Protein AF-A0A8J7XJD5-F1 (afdb_monomer)

Mean predicted aligned error: 5.91 Å

Radius of gyration: 17.59 Å; Cα contacts (8 Å, |Δi|>4): 92; chains: 1; bounding box: 42×42×40 Å

Structure (mmCIF, N/CA/C/O backbone):
data_AF-A0A8J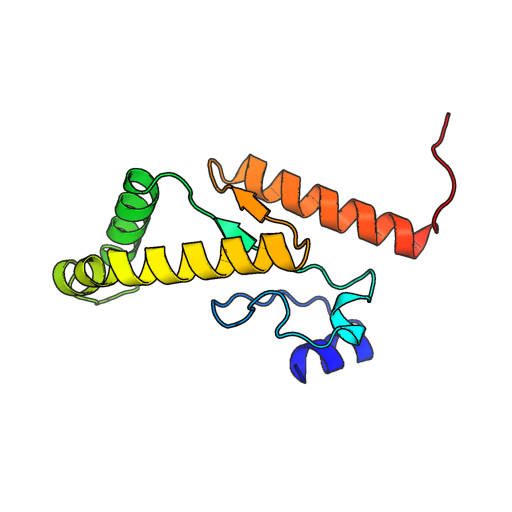7XJD5-F1
#
_entry.id   AF-A0A8J7XJD5-F1
#
loop_
_atom_site.group_PDB
_atom_site.id
_atom_site.type_symbol
_atom_site.label_atom_id
_atom_site.label_alt_id
_atom_site.label_comp_id
_atom_site.label_asym_id
_atom_site.label_entity_id
_atom_site.label_seq_id
_atom_site.pdbx_PDB_ins_code
_atom_site.Cartn_x
_at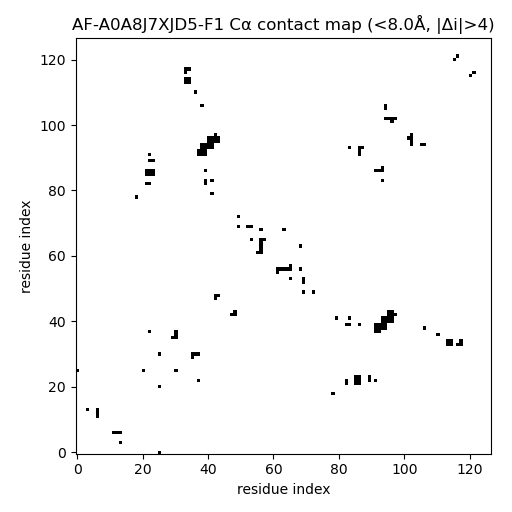om_site.Cartn_y
_atom_site.Cartn_z
_atom_site.occupancy
_atom_site.B_iso_or_equiv
_atom_site.auth_seq_id
_atom_site.auth_comp_id
_atom_site.auth_asym_id
_atom_site.auth_atom_id
_atom_site.pdbx_PDB_model_num
ATOM 1 N N . GLU A 1 1 ? -3.869 -12.367 6.062 1.00 86.44 1 GLU A N 1
ATOM 2 C CA . GLU A 1 1 ? -4.459 -11.331 6.943 1.00 86.44 1 GLU A CA 1
ATOM 3 C C . GLU A 1 1 ? -4.222 -11.547 8.439 1.00 86.44 1 GLU A C 1
ATOM 5 O O . GLU A 1 1 ? -4.225 -10.562 9.157 1.00 86.44 1 GLU A O 1
ATOM 10 N N . ALA A 1 2 ? -3.938 -12.765 8.925 1.00 94.06 2 ALA A N 1
ATOM 11 C CA . ALA A 1 2 ? -3.748 -13.038 10.362 1.00 94.06 2 ALA A CA 1
ATOM 12 C C . ALA A 1 2 ? -2.758 -12.101 11.092 1.00 94.06 2 ALA A C 1
ATOM 14 O O . ALA A 1 2 ? -2.964 -11.764 12.253 1.00 94.06 2 ALA A O 1
ATOM 15 N N . VAL A 1 3 ? -1.693 -11.650 10.418 1.00 94.62 3 VAL A N 1
ATOM 16 C CA . VAL A 1 3 ? -0.747 -10.657 10.965 1.00 94.62 3 VAL A CA 1
ATOM 17 C C . VAL A 1 3 ? -1.402 -9.286 11.186 1.00 94.62 3 VAL A C 1
ATOM 19 O O . VAL A 1 3 ? -1.143 -8.664 12.211 1.00 94.62 3 VAL A O 1
ATOM 22 N N . ILE A 1 4 ? -2.278 -8.847 10.275 1.00 94.94 4 ILE A N 1
ATOM 23 C CA . ILE A 1 4 ? -3.041 -7.596 10.407 1.00 94.94 4 ILE A CA 1
ATOM 24 C C . ILE A 1 4 ? -4.013 -7.724 11.582 1.00 94.94 4 ILE A C 1
ATOM 26 O O . ILE A 1 4 ? -4.018 -6.886 12.476 1.00 94.94 4 ILE A O 1
ATOM 30 N N . GLU A 1 5 ? -4.783 -8.815 11.625 1.00 94.88 5 GLU A N 1
ATOM 31 C CA . GLU A 1 5 ? -5.743 -9.089 12.704 1.00 94.88 5 GLU A CA 1
ATOM 32 C C . GLU A 1 5 ? -5.056 -9.129 14.078 1.00 94.88 5 GLU A C 1
ATOM 34 O O . GLU A 1 5 ? -5.563 -8.577 15.055 1.00 94.88 5 GLU A O 1
ATOM 39 N N . ARG A 1 6 ? -3.864 -9.731 14.153 1.00 96.12 6 ARG A N 1
ATOM 40 C CA . ARG A 1 6 ? -3.059 -9.749 15.374 1.00 96.12 6 ARG A CA 1
ATOM 41 C C . ARG A 1 6 ? -2.585 -8.353 15.770 1.00 96.12 6 ARG A C 1
ATOM 43 O O . ARG A 1 6 ? -2.723 -7.999 16.936 1.00 96.12 6 ARG A O 1
ATOM 50 N N . ALA A 1 7 ? -2.056 -7.569 14.831 1.00 96.50 7 ALA A N 1
ATOM 51 C CA . ALA A 1 7 ? -1.593 -6.211 15.111 1.00 96.50 7 ALA A CA 1
ATOM 52 C C . ALA A 1 7 ? -2.734 -5.318 15.620 1.00 96.50 7 ALA A C 1
ATOM 54 O O . ALA A 1 7 ? -2.561 -4.614 16.612 1.00 96.50 7 ALA A O 1
ATOM 55 N N . LEU A 1 8 ? -3.922 -5.432 15.018 1.00 94.75 8 LEU A N 1
ATOM 56 C CA . LEU A 1 8 ? -5.134 -4.742 15.467 1.00 94.75 8 LEU A CA 1
ATOM 57 C C . LEU A 1 8 ? -5.540 -5.155 16.888 1.00 94.75 8 LEU A C 1
ATOM 59 O O . LEU A 1 8 ? -5.881 -4.303 17.703 1.00 94.75 8 LEU A O 1
ATOM 63 N N . LYS A 1 9 ? -5.477 -6.455 17.201 1.00 95.12 9 LYS A N 1
ATOM 64 C CA . LYS A 1 9 ? -5.823 -6.985 18.527 1.00 95.12 9 LYS A CA 1
ATOM 65 C C . LYS A 1 9 ? -4.822 -6.581 19.614 1.00 95.12 9 LYS A C 1
ATOM 67 O O . LYS A 1 9 ? -5.223 -6.348 20.749 1.00 95.12 9 LYS A O 1
ATOM 72 N N . GLU A 1 10 ? -3.534 -6.558 19.286 1.00 96.75 10 GLU A N 1
ATOM 73 C CA . GLU A 1 10 ? -2.443 -6.288 20.232 1.00 96.75 10 GLU A CA 1
ATOM 74 C C . GLU A 1 10 ? -2.065 -4.796 20.305 1.00 96.75 10 GLU A C 1
ATOM 76 O O . GLU A 1 10 ? -1.224 -4.427 21.119 1.00 96.75 10 GLU A O 1
ATOM 81 N N . GLY A 1 11 ? -2.684 -3.933 19.488 1.00 93.44 11 GLY A N 1
ATOM 82 C CA . GLY A 1 11 ? -2.382 -2.499 19.452 1.00 93.44 11 GLY A CA 1
ATOM 83 C C . GLY A 1 11 ? -0.979 -2.195 18.917 1.00 93.44 11 GLY A C 1
ATOM 84 O O . GLY A 1 11 ? -0.325 -1.265 19.385 1.00 93.44 11 GLY A O 1
ATOM 85 N N . LEU A 1 12 ? -0.492 -3.004 17.972 1.00 96.00 12 LEU A N 1
ATOM 86 C CA . LEU A 1 12 ? 0.847 -2.873 17.401 1.00 96.00 12 LEU A CA 1
ATOM 87 C C . LEU A 1 12 ? 0.834 -2.012 16.137 1.00 96.00 12 LEU A C 1
ATOM 89 O O . LEU A 1 12 ? -0.016 -2.184 15.263 1.00 96.00 12 LEU A O 1
ATOM 93 N N . ASN A 1 13 ? 1.849 -1.160 15.996 1.00 94.06 13 ASN A N 1
ATOM 94 C CA . ASN A 1 13 ? 2.118 -0.452 14.747 1.00 94.06 13 ASN A CA 1
ATOM 95 C C . ASN A 1 13 ? 2.743 -1.419 13.735 1.00 94.06 13 ASN A C 1
ATOM 97 O O . ASN A 1 13 ? 3.741 -2.077 14.036 1.00 94.06 13 ASN A O 1
ATOM 101 N N . LEU A 1 14 ? 2.170 -1.496 12.534 1.00 95.31 14 LEU A N 1
ATOM 102 C CA . LEU A 1 14 ? 2.595 -2.426 11.493 1.00 95.31 14 LEU A CA 1
ATOM 103 C C . LEU A 1 14 ? 2.605 -1.742 10.124 1.00 95.31 14 LEU A C 1
ATOM 105 O O . LEU A 1 14 ? 1.610 -1.150 9.718 1.00 95.31 14 LEU A O 1
ATOM 109 N N . ILE A 1 15 ? 3.709 -1.899 9.394 1.00 95.75 15 ILE A N 1
ATOM 110 C CA . ILE A 1 15 ? 3.815 -1.561 7.971 1.00 95.75 15 ILE A CA 1
ATOM 111 C C . ILE A 1 15 ? 4.015 -2.868 7.209 1.00 95.75 15 ILE A C 1
ATOM 113 O O . ILE A 1 15 ? 4.865 -3.680 7.577 1.00 95.75 15 ILE A O 1
ATOM 117 N N . ILE A 1 16 ? 3.225 -3.079 6.157 1.00 95.44 16 ILE A N 1
ATOM 118 C CA . ILE A 1 16 ? 3.347 -4.236 5.268 1.00 95.44 16 ILE A CA 1
ATOM 119 C C . ILE A 1 16 ? 3.596 -3.716 3.858 1.00 95.44 16 ILE A C 1
ATOM 121 O O . ILE A 1 16 ? 2.842 -2.884 3.362 1.00 95.44 16 ILE A O 1
ATOM 125 N N . GLU A 1 17 ? 4.629 -4.236 3.204 1.00 94.50 17 GLU A N 1
ATOM 126 C CA . GLU A 1 17 ? 4.944 -3.940 1.810 1.00 94.50 17 GLU A CA 1
ATOM 127 C C . GLU A 1 17 ? 4.832 -5.222 0.978 1.00 94.50 17 GLU A C 1
ATOM 129 O O . GLU A 1 17 ? 5.358 -6.275 1.350 1.00 94.50 17 GLU A O 1
ATOM 134 N N . GLY A 1 18 ? 4.165 -5.145 -0.173 1.00 92.38 18 GLY A N 1
ATOM 135 C CA . GLY A 1 18 ? 4.180 -6.238 -1.133 1.00 92.38 18 GLY A CA 1
ATOM 136 C C . GLY A 1 18 ? 3.155 -6.108 -2.251 1.00 92.38 18 GLY A C 1
ATOM 137 O O . GLY A 1 18 ? 2.060 -5.591 -2.067 1.00 92.38 18 GLY A O 1
ATOM 138 N N . VAL A 1 19 ? 3.486 -6.682 -3.410 1.00 90.38 19 VAL A N 1
ATOM 139 C CA . VAL A 1 19 ? 2.615 -6.698 -4.606 1.00 90.38 19 VAL A CA 1
ATOM 140 C C . VAL A 1 19 ? 1.335 -7.529 -4.439 1.00 90.38 19 VAL A C 1
ATOM 142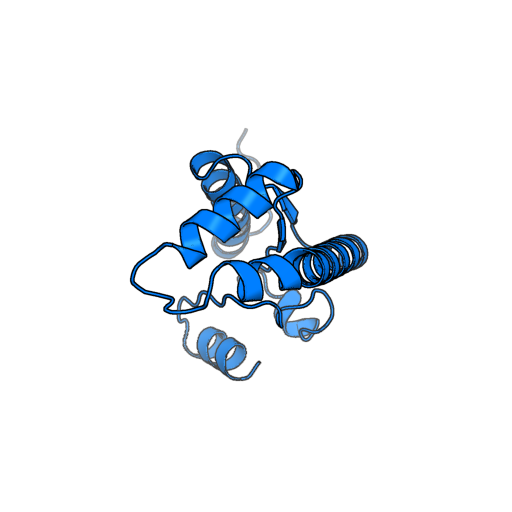 O O . VAL A 1 19 ? 0.440 -7.458 -5.271 1.00 90.38 19 VAL A O 1
ATOM 145 N N . HIS A 1 20 ? 1.253 -8.338 -3.382 1.00 91.50 20 HIS A N 1
ATOM 146 C CA . HIS A 1 20 ? 0.089 -9.164 -3.055 1.00 91.50 20 HIS A CA 1
ATOM 147 C C . HIS A 1 20 ? -0.982 -8.398 -2.258 1.00 91.50 20 HIS A C 1
ATOM 149 O O . HIS A 1 20 ? -2.068 -8.929 -2.040 1.00 91.50 20 HIS A O 1
ATOM 155 N N . LEU A 1 21 ? -0.698 -7.160 -1.839 1.00 94.31 21 LEU A N 1
ATOM 156 C CA . LEU A 1 21 ? -1.647 -6.262 -1.177 1.00 94.31 21 LEU A CA 1
ATOM 157 C C . LEU A 1 21 ? -2.528 -5.560 -2.220 1.00 94.31 21 LEU A C 1
ATOM 159 O O . LEU A 1 21 ? -2.470 -4.347 -2.404 1.00 94.31 21 LEU A O 1
ATOM 163 N N . VAL A 1 22 ? -3.301 -6.352 -2.960 1.00 96.44 22 VAL A N 1
ATOM 164 C CA . VAL A 1 22 ? -4.140 -5.862 -4.058 1.00 96.44 22 VAL A CA 1
ATOM 165 C C . VAL A 1 22 ? -5.402 -5.194 -3.492 1.00 96.44 22 VAL A C 1
ATOM 167 O O . VAL A 1 22 ? -6.113 -5.827 -2.703 1.00 96.44 22 VAL A O 1
ATOM 170 N N . PRO A 1 23 ? -5.739 -3.958 -3.904 1.00 96.88 23 PRO A N 1
ATOM 171 C CA . PRO A 1 23 ? -7.005 -3.332 -3.534 1.00 96.88 23 PRO A CA 1
ATOM 172 C C . PRO A 1 23 ? -8.220 -4.216 -3.862 1.00 96.88 23 PRO A C 1
ATOM 174 O O . PRO A 1 23 ? -8.338 -4.799 -4.950 1.00 96.88 23 PRO A O 1
ATOM 177 N N . GLY A 1 24 ? -9.116 -4.345 -2.883 1.00 95.31 24 GLY A N 1
ATOM 178 C CA . GLY A 1 24 ? -10.310 -5.195 -2.942 1.00 95.31 24 GLY A CA 1
ATOM 179 C C . GLY A 1 24 ? -10.082 -6.677 -2.618 1.00 95.31 24 GLY A C 1
ATOM 180 O O . GLY A 1 24 ? -11.046 -7.436 -2.592 1.00 95.31 24 GLY A O 1
ATOM 181 N N . PHE A 1 25 ? -8.843 -7.120 -2.360 1.00 95.19 25 PHE A N 1
ATOM 182 C CA . PHE A 1 25 ? -8.575 -8.506 -1.932 1.00 95.19 25 PHE A CA 1
ATOM 183 C C . PHE A 1 25 ? -8.576 -8.667 -0.407 1.00 95.19 25 PHE A C 1
ATOM 185 O O . PHE A 1 25 ? -8.780 -9.774 0.089 1.00 95.19 25 PHE A O 1
ATOM 192 N N . LEU A 1 26 ? -8.332 -7.581 0.331 1.00 93.00 26 LEU A N 1
ATOM 193 C CA . LEU A 1 26 ? -8.447 -7.566 1.787 1.00 93.00 26 LEU A CA 1
ATOM 194 C C . LEU A 1 26 ? -9.922 -7.535 2.202 1.00 93.00 26 LEU A C 1
ATOM 196 O O . LEU A 1 26 ? -10.752 -6.909 1.538 1.00 93.00 26 LEU A O 1
ATOM 200 N N . LYS A 1 27 ? -10.241 -8.183 3.324 1.00 94.88 27 LYS A N 1
ATOM 201 C CA . LYS A 1 27 ? -11.576 -8.165 3.934 1.00 94.88 27 LYS A CA 1
ATOM 202 C C . LYS A 1 27 ? -12.079 -6.731 4.094 1.00 94.88 27 LYS A C 1
ATOM 204 O O . LYS A 1 27 ? -11.392 -5.883 4.673 1.00 94.88 27 LYS A O 1
ATOM 209 N N . LYS A 1 28 ? -13.309 -6.473 3.638 1.00 93.75 28 LYS A N 1
ATOM 210 C CA . LYS A 1 28 ? -13.932 -5.141 3.718 1.00 93.75 28 LYS A CA 1
ATOM 211 C C . LYS A 1 28 ? -14.031 -4.649 5.158 1.00 93.75 28 LYS A C 1
ATOM 213 O O . LYS A 1 28 ? -13.867 -3.462 5.405 1.00 93.75 28 LYS A O 1
ATOM 218 N N . GLU A 1 29 ? -14.227 -5.559 6.108 1.00 94.44 29 GLU A N 1
ATOM 219 C CA . GLU A 1 29 ? -14.297 -5.248 7.535 1.00 94.44 29 GLU A CA 1
ATOM 220 C C . GLU A 1 29 ? -12.962 -4.721 8.070 1.00 94.44 29 GLU A C 1
ATOM 222 O O . GLU A 1 29 ? -12.962 -3.819 8.899 1.00 94.44 29 GLU A O 1
ATOM 227 N N . ILE A 1 30 ? -11.831 -5.246 7.581 1.00 93.81 30 ILE A N 1
ATOM 228 C CA . ILE A 1 30 ? -10.493 -4.752 7.936 1.00 93.81 30 ILE A CA 1
ATOM 229 C C . ILE A 1 30 ? -10.263 -3.381 7.295 1.00 93.81 30 ILE A C 1
ATOM 231 O O . ILE A 1 30 ? -9.798 -2.462 7.960 1.00 93.81 30 ILE A O 1
ATOM 235 N N . MET A 1 31 ? -10.616 -3.233 6.016 1.00 94.06 31 MET A N 1
ATOM 236 C CA . MET A 1 31 ? -10.426 -1.987 5.266 1.00 94.06 31 MET A CA 1
ATOM 237 C C . MET A 1 31 ? -11.302 -0.829 5.759 1.00 94.06 31 MET A C 1
ATOM 239 O O . MET A 1 31 ? -10.930 0.329 5.590 1.00 94.06 31 MET A O 1
ATOM 243 N N . ALA A 1 32 ? -12.442 -1.130 6.383 1.00 92.62 32 ALA A N 1
ATOM 244 C CA . ALA A 1 32 ? -13.327 -0.140 6.989 1.00 92.62 32 ALA A CA 1
ATOM 245 C C . ALA A 1 32 ? -12.797 0.417 8.323 1.00 92.62 32 ALA A C 1
ATOM 247 O O . ALA A 1 32 ? -13.336 1.404 8.829 1.00 92.62 32 ALA A O 1
ATOM 248 N N . LEU A 1 33 ? -11.766 -0.197 8.917 1.00 92.88 33 LEU A N 1
ATOM 249 C CA . LEU A 1 33 ? -11.203 0.280 10.175 1.00 92.88 33 LEU A CA 1
ATOM 250 C C . LEU A 1 33 ? -10.422 1.585 9.954 1.00 92.88 33 LEU A C 1
ATOM 252 O O . LEU A 1 33 ? -9.550 1.646 9.086 1.00 92.88 33 LEU A O 1
ATOM 256 N N . PRO A 1 34 ? -10.663 2.628 10.769 1.00 90.00 34 PRO A N 1
ATOM 257 C CA . PRO A 1 34 ? -10.056 3.940 10.555 1.00 90.00 34 PRO A CA 1
ATOM 258 C C . PRO A 1 34 ? -8.534 3.941 10.756 1.00 90.00 34 PRO A C 1
ATOM 260 O O . PRO A 1 34 ? -7.846 4.796 10.209 1.00 90.00 34 PRO A O 1
ATOM 263 N N . ASN A 1 35 ? -7.992 2.985 11.516 1.00 92.94 35 ASN A N 1
ATOM 264 C CA . ASN A 1 35 ? -6.557 2.818 11.757 1.00 92.94 35 ASN A CA 1
ATOM 265 C C . ASN A 1 35 ? -5.868 1.881 10.750 1.00 92.94 35 ASN A C 1
ATOM 267 O O . ASN A 1 35 ? -4.712 1.515 10.953 1.00 92.94 35 ASN A O 1
ATOM 271 N N . VAL A 1 36 ? -6.558 1.483 9.679 1.00 94.94 36 VAL A N 1
ATOM 272 C CA . VAL A 1 36 ? -5.981 0.737 8.558 1.00 94.94 36 VAL A CA 1
ATOM 273 C C . VAL A 1 36 ? -5.896 1.669 7.357 1.00 94.94 36 VAL A C 1
ATOM 275 O O . VAL A 1 36 ? -6.884 2.291 6.970 1.00 94.94 36 VAL A O 1
ATOM 278 N N . VAL A 1 37 ? -4.709 1.776 6.761 1.00 95.56 37 VAL A N 1
ATOM 279 C CA . VAL A 1 37 ? -4.461 2.595 5.568 1.00 95.56 37 VAL A CA 1
ATOM 280 C C . VAL A 1 37 ? -3.791 1.722 4.522 1.00 95.56 37 VAL A C 1
ATOM 282 O O . VAL A 1 37 ? -2.724 1.163 4.769 1.00 95.56 37 VAL A O 1
ATOM 285 N N . LEU A 1 38 ? -4.428 1.592 3.360 1.00 96.44 38 LEU A N 1
ATOM 286 C CA . LEU A 1 38 ? -3.830 0.972 2.183 1.00 96.44 38 LEU A CA 1
ATOM 287 C C . LEU A 1 38 ? -3.461 2.075 1.199 1.00 96.44 38 LEU A C 1
ATOM 289 O O . LEU A 1 38 ? -4.292 2.924 0.879 1.00 96.44 38 LEU A O 1
ATOM 293 N N . VAL A 1 39 ? -2.221 2.036 0.725 1.00 97.44 39 VAL A N 1
ATOM 294 C CA . VAL A 1 39 ? -1.682 3.002 -0.231 1.00 97.44 39 VAL A CA 1
ATOM 295 C C . VAL A 1 39 ? -1.085 2.242 -1.405 1.00 97.44 39 VAL A C 1
ATOM 297 O O . VAL A 1 39 ? -0.285 1.324 -1.214 1.00 97.44 39 VAL A O 1
ATOM 300 N N . VAL A 1 40 ? -1.444 2.643 -2.622 1.00 97.56 40 VAL A N 1
ATOM 301 C CA . VAL A 1 40 ? -0.770 2.197 -3.843 1.00 97.56 40 VAL A CA 1
ATOM 302 C C . VAL A 1 40 ? 0.196 3.281 -4.297 1.00 97.56 40 VAL A C 1
ATOM 304 O O . VAL A 1 40 ? -0.207 4.349 -4.746 1.00 97.56 40 VAL A O 1
ATOM 307 N N . ILE A 1 41 ? 1.492 2.992 -4.203 1.00 95.69 41 ILE A N 1
ATOM 308 C CA . ILE A 1 41 ? 2.544 3.891 -4.678 1.00 95.69 41 ILE A CA 1
ATOM 309 C C . ILE A 1 41 ? 2.895 3.522 -6.121 1.00 95.69 41 ILE A C 1
ATOM 311 O O . ILE A 1 41 ? 3.247 2.379 -6.417 1.00 95.69 41 ILE A O 1
ATOM 315 N N . THR A 1 42 ? 2.827 4.493 -7.026 1.00 94.62 42 THR A N 1
ATOM 316 C CA . THR A 1 42 ? 3.078 4.308 -8.460 1.00 94.62 42 THR A CA 1
ATOM 317 C C . THR A 1 42 ? 4.256 5.158 -8.928 1.00 94.62 42 THR A C 1
ATOM 319 O O . THR A 1 42 ? 4.519 6.225 -8.391 1.00 94.62 42 THR A O 1
ATOM 322 N N . SER A 1 43 ? 4.985 4.699 -9.945 1.00 92.12 43 SER A N 1
ATOM 323 C CA . SER A 1 43 ? 5.966 5.522 -10.662 1.00 92.12 43 SER A CA 1
ATOM 324 C C . SER A 1 43 ? 5.445 5.703 -12.087 1.00 92.12 43 SER A C 1
ATOM 326 O O . SER A 1 43 ? 5.524 4.753 -12.873 1.00 92.12 43 SER A O 1
ATOM 328 N N . PRO A 1 44 ? 4.803 6.835 -12.423 1.00 87.06 44 PRO A N 1
ATOM 329 C CA . PRO A 1 44 ? 4.140 6.986 -13.718 1.00 87.06 44 PRO A CA 1
ATOM 330 C C . PRO A 1 44 ? 5.155 6.989 -14.868 1.00 87.06 44 PRO A C 1
ATOM 332 O O . PRO A 1 44 ? 4.956 6.280 -15.859 1.00 87.06 44 PRO A O 1
ATOM 335 N N . ASP A 1 45 ? 6.281 7.683 -14.684 1.00 92.19 45 ASP A N 1
ATOM 336 C CA . ASP A 1 45 ? 7.373 7.783 -15.652 1.00 92.19 45 ASP A CA 1
ATOM 337 C C . ASP A 1 45 ? 8.126 6.450 -15.798 1.00 92.19 45 ASP A C 1
ATOM 339 O O . ASP A 1 45 ? 8.850 5.990 -14.909 1.00 92.19 45 ASP A O 1
ATOM 343 N N . GLU A 1 46 ? 7.963 5.828 -16.965 1.00 92.25 46 GLU A N 1
ATOM 344 C CA . GLU A 1 46 ? 8.593 4.555 -17.293 1.00 92.25 46 GLU A CA 1
ATOM 345 C C . GLU A 1 46 ? 10.125 4.652 -17.319 1.00 92.25 46 GLU A C 1
ATOM 347 O O . GLU A 1 46 ? 10.810 3.723 -16.888 1.00 92.25 46 GLU A O 1
ATOM 352 N N . SER A 1 47 ? 10.674 5.769 -17.799 1.00 91.75 47 SER A N 1
ATOM 353 C CA . SER A 1 47 ? 12.118 5.971 -17.912 1.00 91.75 47 SER A CA 1
ATOM 354 C C . SER A 1 47 ? 12.767 6.086 -16.533 1.00 91.75 47 SER A C 1
ATOM 356 O O . SER A 1 47 ? 13.777 5.428 -16.264 1.00 91.75 47 SER A O 1
ATOM 358 N N . GLN A 1 48 ? 12.132 6.823 -15.616 1.00 90.69 48 GLN A N 1
ATOM 359 C CA . GLN A 1 48 ? 12.575 6.924 -14.229 1.00 90.69 48 GLN A CA 1
ATOM 360 C C . GLN A 1 48 ? 12.439 5.590 -13.503 1.00 90.69 48 GLN A C 1
ATOM 362 O O . GLN A 1 48 ? 13.372 5.175 -12.815 1.00 90.69 48 GLN A O 1
ATOM 367 N N . HIS A 1 49 ? 11.325 4.878 -13.685 1.00 91.62 49 HIS A N 1
ATOM 368 C CA . HIS A 1 49 ? 11.153 3.552 -13.098 1.00 91.62 49 HIS A CA 1
ATOM 369 C C . HIS A 1 49 ? 12.239 2.588 -13.601 1.00 91.62 49 HIS A C 1
ATOM 371 O O . HIS A 1 49 ? 12.895 1.915 -12.803 1.00 91.62 49 HIS A O 1
ATOM 377 N N . ARG A 1 50 ? 12.501 2.569 -14.912 1.00 91.31 50 ARG A N 1
ATOM 378 C CA . ARG A 1 50 ? 13.551 1.748 -15.527 1.00 91.31 50 ARG A CA 1
ATOM 379 C C . ARG A 1 50 ? 14.934 2.083 -14.965 1.00 91.31 50 ARG A C 1
ATOM 381 O O . ARG A 1 50 ? 15.680 1.168 -14.628 1.00 91.31 50 ARG A O 1
ATOM 388 N N . SER A 1 51 ? 15.249 3.369 -14.816 1.00 89.88 51 SER A N 1
ATOM 389 C CA . SER A 1 51 ? 16.502 3.839 -14.211 1.00 89.88 51 SER A CA 1
ATOM 390 C C . SER A 1 51 ? 16.641 3.374 -12.756 1.00 89.88 51 SER A C 1
ATOM 392 O O . SER A 1 51 ? 17.631 2.741 -12.397 1.00 89.88 51 SER A O 1
ATOM 394 N N . ARG A 1 52 ? 15.599 3.559 -11.931 1.00 87.62 52 ARG A N 1
ATOM 395 C CA . ARG A 1 52 ? 15.571 3.087 -10.533 1.00 87.62 52 ARG A CA 1
ATOM 396 C C . ARG A 1 52 ? 15.730 1.564 -10.442 1.00 87.62 52 ARG A C 1
ATOM 398 O O . ARG A 1 52 ? 16.422 1.069 -9.553 1.00 87.62 52 ARG A O 1
ATOM 405 N N . MET A 1 53 ? 15.111 0.811 -11.353 1.00 86.56 53 MET A N 1
ATOM 406 C CA . MET A 1 53 ? 15.255 -0.646 -11.430 1.00 86.56 53 MET A CA 1
ATOM 407 C C . MET A 1 53 ? 16.697 -1.056 -11.757 1.00 86.56 53 MET A C 1
ATOM 409 O O . MET A 1 53 ? 17.222 -1.956 -11.103 1.00 86.56 53 MET A O 1
ATOM 413 N N . TYR A 1 54 ? 17.338 -0.364 -12.702 1.00 86.81 54 TYR A N 1
ATOM 414 C CA . TYR A 1 54 ? 18.737 -0.583 -13.067 1.00 86.81 54 TYR A CA 1
ATOM 415 C C . TYR A 1 54 ? 19.684 -0.307 -11.888 1.00 86.81 54 TYR A C 1
ATOM 417 O O . TYR A 1 54 ? 20.490 -1.164 -11.525 1.00 86.81 54 TYR A O 1
ATOM 425 N N . SER A 1 55 ? 19.536 0.844 -11.219 1.00 85.94 55 SER A N 1
ATOM 426 C CA . SER A 1 55 ? 20.343 1.194 -10.039 1.00 85.94 55 SER A CA 1
ATOM 427 C C . SER A 1 55 ? 20.198 0.175 -8.908 1.00 85.94 55 SER A C 1
ATOM 429 O O . SER A 1 55 ? 21.166 -0.116 -8.209 1.00 85.94 55 SER A O 1
ATOM 431 N N . ARG A 1 56 ? 19.002 -0.407 -8.736 1.00 81.44 56 ARG A N 1
ATOM 432 C CA . ARG A 1 56 ? 18.781 -1.494 -7.773 1.00 81.44 56 ARG A CA 1
ATOM 433 C C . ARG A 1 56 ? 19.548 -2.755 -8.161 1.00 81.44 56 ARG A C 1
ATOM 435 O O . ARG A 1 56 ? 20.192 -3.320 -7.287 1.00 81.44 56 ARG A O 1
ATOM 442 N N . SER A 1 57 ? 19.519 -3.178 -9.428 1.00 76.62 57 SER A N 1
ATOM 443 C CA . SER A 1 57 ? 20.250 -4.380 -9.864 1.00 76.62 57 SER A CA 1
ATOM 444 C C . SER A 1 57 ? 21.768 -4.248 -9.779 1.00 76.62 57 SER A C 1
ATOM 446 O O . SER A 1 57 ? 22.430 -5.235 -9.483 1.00 76.62 57 SER A O 1
ATOM 448 N N . GLU A 1 58 ? 22.303 -3.045 -9.986 1.00 73.88 58 GLU A N 1
ATOM 449 C CA . GLU A 1 58 ? 23.737 -2.754 -9.830 1.00 73.88 58 GLU A CA 1
ATOM 450 C C . GLU A 1 58 ? 24.176 -2.705 -8.356 1.00 73.88 58 GLU A C 1
ATOM 452 O O . GLU A 1 58 ? 25.366 -2.770 -8.047 1.00 73.88 58 GLU A O 1
ATOM 457 N N . SER A 1 59 ? 23.231 -2.588 -7.415 1.00 68.2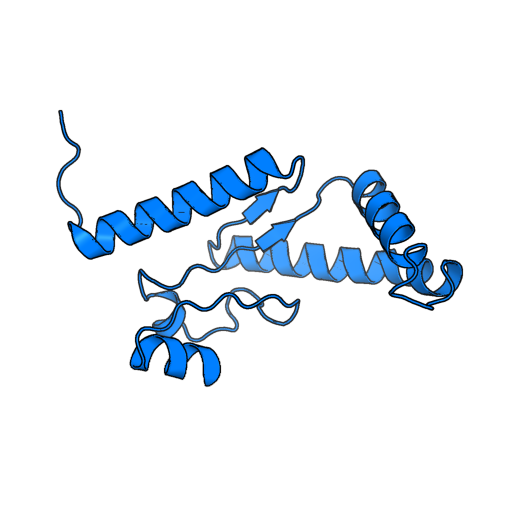5 59 SER A N 1
ATOM 458 C CA . SER A 1 59 ? 23.558 -2.580 -5.992 1.00 68.25 59 SER A CA 1
ATOM 459 C C . SER A 1 59 ? 24.062 -3.958 -5.539 1.00 68.25 59 SER A C 1
ATOM 461 O O . SER A 1 59 ? 23.489 -5.001 -5.861 1.00 68.25 59 SER A O 1
ATOM 463 N N . VAL A 1 60 ? 25.124 -3.961 -4.724 1.00 55.22 60 VAL A N 1
ATOM 464 C CA . VAL A 1 60 ? 25.853 -5.154 -4.230 1.00 55.22 60 VAL A CA 1
ATOM 465 C C . VAL A 1 60 ? 24.937 -6.195 -3.553 1.00 55.22 60 VAL A C 1
ATOM 467 O O . VAL A 1 60 ? 25.284 -7.372 -3.443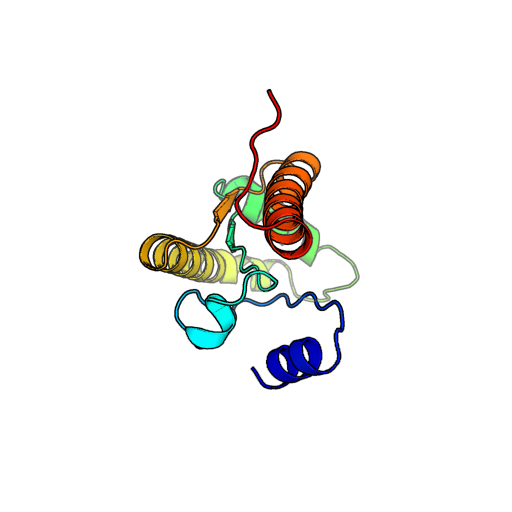 1.00 55.22 60 VAL A O 1
ATOM 470 N N . VAL A 1 61 ? 23.744 -5.775 -3.122 1.00 58.28 61 VAL A N 1
ATOM 471 C CA . VAL A 1 61 ? 22.754 -6.575 -2.390 1.00 58.28 61 VAL A CA 1
ATOM 472 C C . VAL A 1 61 ? 21.996 -7.555 -3.297 1.00 58.28 61 VAL A C 1
ATOM 474 O O . VAL A 1 61 ? 21.578 -8.617 -2.837 1.00 58.28 61 VAL A O 1
ATOM 477 N N . THR A 1 62 ? 21.852 -7.270 -4.595 1.00 56.09 62 THR A N 1
ATOM 478 C CA . THR A 1 62 ? 21.107 -8.128 -5.527 1.00 56.09 62 THR A CA 1
ATOM 479 C C . THR A 1 62 ? 22.029 -8.652 -6.624 1.00 56.09 62 THR A C 1
ATOM 481 O O . THR A 1 62 ? 22.127 -8.057 -7.685 1.00 56.09 62 THR A O 1
ATOM 484 N N . LYS A 1 63 ? 22.692 -9.796 -6.409 1.00 57.66 63 LYS A N 1
ATOM 485 C CA . LYS A 1 63 ? 23.525 -10.495 -7.421 1.00 57.66 63 LYS A CA 1
ATOM 486 C C . LYS A 1 63 ? 22.711 -11.069 -8.606 1.00 57.66 63 LYS A C 1
ATOM 488 O O . LYS A 1 63 ? 22.894 -12.223 -8.987 1.00 57.66 63 LYS A O 1
ATOM 493 N N . ARG A 1 64 ? 21.749 -10.326 -9.155 1.00 62.03 64 ARG A N 1
ATOM 494 C CA . ARG A 1 64 ? 20.971 -10.729 -10.335 1.00 62.03 64 ARG A CA 1
ATOM 495 C C . ARG A 1 64 ? 21.640 -10.137 -11.575 1.00 62.03 64 ARG A C 1
ATOM 497 O O . ARG A 1 64 ? 21.894 -8.938 -11.566 1.00 62.03 64 ARG A O 1
ATOM 504 N N . PRO A 1 65 ? 21.892 -10.918 -12.640 1.00 72.31 65 PRO A N 1
ATOM 505 C CA . PRO A 1 65 ? 22.386 -10.362 -13.895 1.00 72.31 65 PRO A CA 1
ATOM 506 C C . PRO A 1 65 ? 21.431 -9.272 -14.386 1.00 72.31 65 PRO A C 1
ATOM 508 O O . PRO A 1 65 ? 20.237 -9.544 -14.578 1.00 72.31 65 PRO A O 1
ATOM 511 N N . VAL A 1 66 ? 21.942 -8.054 -14.553 1.00 73.25 66 VAL A N 1
ATOM 512 C CA . VAL A 1 66 ? 21.160 -6.852 -14.874 1.00 73.25 66 VAL A CA 1
ATOM 513 C C . VAL A 1 66 ? 20.285 -7.086 -16.103 1.00 73.25 66 VAL A C 1
ATOM 515 O O . VAL A 1 66 ? 19.091 -6.797 -16.083 1.00 73.25 66 VAL A O 1
ATOM 518 N N . GLU A 1 67 ? 20.822 -7.727 -17.141 1.00 74.88 67 GLU A N 1
ATOM 519 C CA . GLU A 1 67 ? 20.107 -8.015 -18.386 1.00 74.88 67 GLU A CA 1
ATOM 520 C C . GLU A 1 67 ? 18.904 -8.934 -18.163 1.00 74.88 67 GLU A C 1
ATOM 522 O O . GLU A 1 67 ? 17.858 -8.757 -18.785 1.00 74.88 67 GLU A O 1
ATOM 527 N N . SER A 1 68 ? 19.037 -9.927 -17.280 1.00 76.75 68 SER A N 1
ATOM 528 C CA . SER A 1 68 ? 17.939 -10.844 -16.954 1.00 76.75 68 SER A CA 1
ATOM 529 C C . SER A 1 68 ? 16.844 -10.154 -16.146 1.00 76.75 68 SER A C 1
ATOM 531 O O . SER A 1 68 ? 15.666 -10.409 -16.370 1.00 76.75 68 SER A O 1
ATOM 533 N N . TYR A 1 69 ? 17.223 -9.233 -15.260 1.00 77.38 69 TYR A N 1
ATOM 534 C CA . TYR A 1 69 ? 16.282 -8.487 -14.440 1.00 77.38 69 TYR A CA 1
ATOM 535 C C . TYR A 1 69 ? 15.523 -7.455 -15.276 1.00 77.38 69 TYR A C 1
ATOM 537 O O . TYR A 1 69 ? 14.298 -7.403 -15.227 1.00 77.38 69 TYR A O 1
ATOM 545 N N . MET A 1 70 ? 16.218 -6.704 -16.134 1.00 86.25 70 MET A N 1
ATOM 546 C CA . MET A 1 70 ? 15.600 -5.683 -16.985 1.00 86.25 70 MET A CA 1
ATOM 547 C C . MET A 1 70 ? 14.624 -6.257 -18.026 1.00 86.25 70 MET A C 1
ATOM 549 O O . MET A 1 70 ? 13.705 -5.549 -18.442 1.00 86.25 70 MET A O 1
ATOM 553 N N . LYS A 1 71 ? 14.757 -7.536 -18.412 1.00 89.69 71 LYS A N 1
ATOM 554 C CA . LYS A 1 71 ? 13.768 -8.241 -19.257 1.00 89.69 71 LYS A CA 1
ATOM 555 C C . LYS A 1 71 ? 12.395 -8.374 -18.594 1.00 89.69 71 LYS A C 1
ATOM 557 O O . LYS A 1 71 ? 11.394 -8.476 -19.296 1.00 89.69 71 LYS A O 1
ATOM 562 N N . GLU A 1 72 ? 12.335 -8.336 -17.266 1.00 90.25 72 GLU A N 1
ATOM 563 C CA . GLU A 1 72 ? 11.091 -8.451 -16.498 1.00 90.25 72 GLU A CA 1
ATOM 564 C C . GLU A 1 72 ? 10.364 -7.110 -16.333 1.00 90.25 72 GLU A C 1
ATOM 566 O O . GLU A 1 72 ? 9.221 -7.078 -15.877 1.00 90.25 72 GLU A O 1
ATOM 571 N N . PHE A 1 73 ? 10.983 -5.997 -16.744 1.00 92.19 73 PHE A N 1
ATOM 572 C CA . PHE A 1 73 ? 10.414 -4.659 -16.597 1.00 92.19 73 PHE A CA 1
ATOM 573 C C . PHE A 1 73 ? 8.987 -4.516 -17.172 1.00 92.19 73 PHE A C 1
ATOM 575 O O . PHE A 1 73 ? 8.132 -3.980 -16.465 1.00 92.19 73 PHE A O 1
ATOM 582 N N . PRO A 1 74 ? 8.648 -5.054 -18.365 1.00 94.50 74 PRO A N 1
ATOM 583 C CA . PRO A 1 74 ? 7.272 -5.008 -18.864 1.00 94.50 74 PRO A CA 1
ATOM 584 C C . PRO A 1 74 ? 6.266 -5.716 -17.946 1.00 94.50 74 PRO A C 1
ATOM 586 O O . PRO A 1 74 ? 5.144 -5.242 -17.785 1.00 94.50 74 PRO A O 1
ATOM 589 N N . LYS A 1 75 ? 6.661 -6.819 -17.293 1.00 94.50 75 LYS A N 1
ATOM 590 C CA . LYS A 1 75 ? 5.792 -7.526 -16.339 1.00 94.50 75 LYS A CA 1
ATOM 591 C C . LYS A 1 75 ? 5.593 -6.713 -15.063 1.00 94.50 75 LYS A C 1
ATOM 593 O O . LYS A 1 75 ? 4.480 -6.647 -14.555 1.00 94.50 75 LYS A O 1
ATOM 598 N N . ILE A 1 76 ? 6.643 -6.047 -14.579 1.00 92.69 76 ILE A N 1
ATOM 599 C CA . ILE A 1 76 ? 6.553 -5.129 -13.432 1.00 92.69 76 ILE A CA 1
ATOM 600 C C . ILE A 1 76 ? 5.600 -3.970 -13.749 1.00 92.69 76 ILE A C 1
ATOM 602 O O . ILE A 1 76 ? 4.751 -3.635 -12.925 1.00 92.69 76 ILE A O 1
ATOM 606 N N . ARG A 1 77 ? 5.681 -3.400 -14.958 1.00 95.00 77 ARG A N 1
ATOM 607 C CA . ARG A 1 77 ? 4.739 -2.370 -15.422 1.00 95.00 77 ARG A CA 1
ATOM 608 C C . ARG A 1 77 ? 3.306 -2.886 -15.493 1.00 95.00 77 ARG A C 1
ATOM 610 O O . ARG A 1 77 ? 2.414 -2.193 -15.023 1.00 95.00 77 ARG A O 1
ATOM 617 N N . ALA A 1 78 ? 3.094 -4.105 -15.987 1.00 95.62 78 ALA A N 1
ATOM 618 C CA . ALA A 1 78 ? 1.768 -4.720 -16.013 1.00 95.62 78 ALA A CA 1
ATOM 619 C C . ALA A 1 78 ? 1.179 -4.902 -14.601 1.00 95.62 78 ALA A C 1
ATOM 621 O O . ALA A 1 78 ? 0.013 -4.586 -14.381 1.00 95.62 78 ALA A O 1
ATOM 622 N N . ILE A 1 79 ? 1.990 -5.342 -13.629 1.00 95.69 79 ILE A N 1
ATOM 623 C CA . ILE A 1 79 ? 1.579 -5.440 -12.218 1.00 95.69 79 ILE A CA 1
ATOM 624 C C . ILE A 1 79 ? 1.219 -4.058 -11.661 1.00 95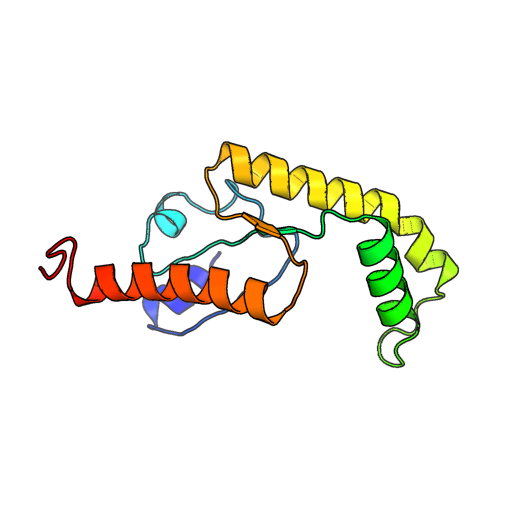.69 79 ILE A C 1
ATOM 626 O O . ILE A 1 79 ? 0.192 -3.916 -11.005 1.00 95.69 79 ILE A O 1
ATOM 630 N N . GLN A 1 80 ? 2.035 -3.035 -11.935 1.00 95.31 80 GLN A N 1
ATOM 631 C CA . GLN A 1 80 ? 1.763 -1.667 -11.491 1.00 95.31 80 GLN A CA 1
ATOM 632 C C . GLN A 1 80 ? 0.440 -1.145 -12.067 1.00 95.31 80 GLN A C 1
ATOM 634 O O . GLN A 1 80 ? -0.373 -0.621 -11.312 1.00 95.31 80 GLN A O 1
ATOM 639 N N . SER A 1 81 ? 0.208 -1.309 -13.373 1.00 96.12 81 SER A N 1
ATOM 640 C CA . SER A 1 81 ? -1.051 -0.919 -14.018 1.00 96.12 81 SER A CA 1
ATOM 641 C C . SER A 1 81 ? -2.242 -1.617 -13.371 1.00 96.12 81 SER A C 1
ATOM 643 O O . SER A 1 81 ? -3.182 -0.946 -12.963 1.00 96.12 81 SER A O 1
ATOM 645 N N . TYR A 1 82 ? -2.151 -2.934 -13.166 1.00 97.50 82 TYR A N 1
ATOM 646 C CA . TYR A 1 82 ? -3.197 -3.698 -12.492 1.00 97.50 82 TYR A CA 1
ATOM 647 C C . TYR A 1 82 ? -3.487 -3.176 -11.075 1.00 97.50 82 TYR A C 1
ATOM 649 O O . TYR A 1 82 ? -4.645 -2.976 -10.723 1.00 97.50 82 TYR A O 1
ATOM 657 N N . LEU A 1 83 ? -2.459 -2.910 -10.261 1.00 97.31 83 LEU A N 1
ATOM 658 C CA . LEU A 1 83 ? -2.644 -2.369 -8.908 1.00 97.31 83 LEU A CA 1
ATOM 659 C C . LEU A 1 83 ? -3.288 -0.977 -8.914 1.00 97.31 83 LEU A C 1
ATOM 661 O O . LEU A 1 83 ? -4.127 -0.700 -8.061 1.00 97.31 83 LEU A O 1
ATOM 665 N N . VAL A 1 84 ? -2.914 -0.117 -9.865 1.00 97.38 84 VAL A N 1
ATOM 666 C CA . VAL A 1 84 ? -3.495 1.226 -10.013 1.00 97.38 84 VAL A CA 1
ATOM 667 C C . VAL A 1 84 ? -4.958 1.148 -10.446 1.00 97.38 84 VAL A C 1
ATOM 669 O O . VAL A 1 84 ? -5.790 1.854 -9.882 1.00 97.38 84 VAL A O 1
ATOM 672 N N . ASP A 1 85 ? -5.291 0.281 -11.400 1.00 97.81 85 ASP A N 1
ATOM 673 C CA . ASP A 1 85 ? -6.673 0.104 -11.854 1.00 97.81 85 ASP A CA 1
ATOM 674 C C . ASP A 1 85 ? -7.554 -0.430 -10.720 1.00 97.81 85 ASP A C 1
ATOM 676 O O . ASP A 1 85 ? -8.604 0.140 -10.429 1.00 97.81 85 ASP A O 1
ATOM 680 N N . ARG A 1 86 ? -7.065 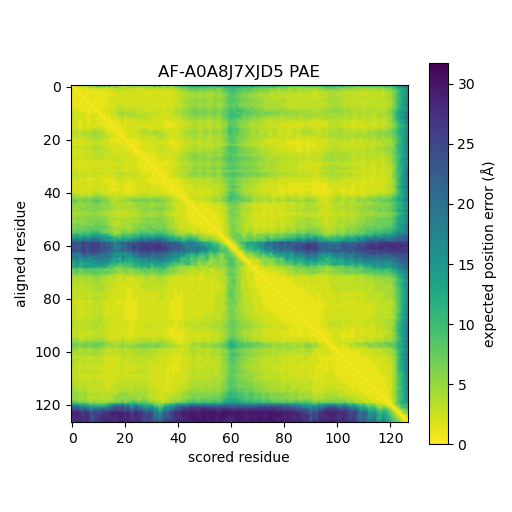-1.431 -9.977 1.00 97.81 86 ARG A N 1
ATOM 681 C CA . ARG A 1 86 ? -7.738 -1.934 -8.771 1.00 97.81 86 ARG A CA 1
ATOM 682 C C . ARG A 1 86 ? -7.899 -0.858 -7.700 1.00 97.81 86 ARG A C 1
ATOM 684 O O . ARG A 1 86 ? -8.944 -0.793 -7.063 1.00 97.81 86 ARG A O 1
ATOM 691 N N . ALA A 1 87 ? -6.893 -0.008 -7.494 1.00 97.25 87 ALA A N 1
ATOM 692 C CA . ALA A 1 87 ? -6.987 1.085 -6.531 1.00 97.25 87 ALA A CA 1
ATOM 693 C C . ALA A 1 87 ? -8.053 2.112 -6.922 1.00 97.25 87 ALA A C 1
ATOM 695 O O . ALA A 1 87 ? -8.778 2.577 -6.051 1.00 97.25 87 ALA A O 1
ATOM 696 N N . ARG A 1 88 ? -8.192 2.428 -8.215 1.00 97.75 88 ARG A N 1
ATOM 697 C CA . ARG A 1 88 ? -9.258 3.313 -8.711 1.00 97.75 88 ARG A CA 1
ATOM 698 C C . ARG A 1 88 ? -10.644 2.710 -8.498 1.00 97.75 88 ARG A C 1
ATOM 700 O O . ARG A 1 88 ? -11.540 3.416 -8.057 1.00 97.75 88 ARG A O 1
ATOM 707 N N . GLU A 1 89 ? -10.810 1.424 -8.802 1.00 97.56 89 GLU A N 1
ATOM 708 C CA . GLU A 1 89 ? -12.084 0.707 -8.636 1.00 97.56 89 GLU A CA 1
ATOM 709 C C . GLU A 1 89 ? -12.531 0.619 -7.170 1.00 97.56 89 GLU A C 1
ATOM 711 O O . GLU A 1 89 ? -13.722 0.683 -6.885 1.00 97.56 89 GLU A O 1
ATOM 716 N N . GLU A 1 90 ? -11.580 0.481 -6.246 1.00 96.75 90 GLU A N 1
ATOM 717 C CA . GLU A 1 90 ? -11.825 0.324 -4.806 1.00 96.75 90 GLU A CA 1
ATOM 718 C C . GLU A 1 90 ? -11.606 1.629 -4.019 1.00 96.75 90 GLU A C 1
ATOM 720 O O . GLU A 1 90 ? -11.461 1.589 -2.798 1.00 96.75 90 GLU A O 1
ATOM 725 N N . GLU A 1 91 ? -11.504 2.771 -4.712 1.00 95.44 91 GLU A N 1
ATOM 726 C CA . GLU A 1 91 ? -11.316 4.111 -4.126 1.00 95.44 91 GLU A CA 1
ATOM 727 C C . GLU A 1 91 ? -10.160 4.179 -3.104 1.00 95.44 91 GLU A C 1
ATOM 729 O O . GLU A 1 91 ? -10.202 4.874 -2.088 1.00 95.44 91 GLU A O 1
ATOM 734 N N . THR A 1 92 ? -9.100 3.418 -3.368 1.00 96.25 92 THR A N 1
ATOM 735 C CA . THR A 1 92 ? -7.895 3.352 -2.539 1.00 96.25 92 THR A CA 1
ATOM 736 C C . THR A 1 92 ? -6.949 4.497 -2.887 1.00 96.25 92 THR A C 1
ATOM 738 O O . THR A 1 92 ? -6.800 4.861 -4.053 1.00 96.25 92 THR A O 1
ATOM 741 N N . MET A 1 93 ? -6.260 5.038 -1.878 1.00 96.25 93 MET A N 1
ATOM 742 C CA . MET A 1 93 ? -5.272 6.101 -2.061 1.00 96.25 93 MET A CA 1
ATOM 743 C C . MET A 1 93 ? -4.175 5.667 -3.045 1.00 96.25 93 MET A C 1
ATOM 745 O O . MET A 1 93 ? -3.533 4.629 -2.858 1.00 96.25 93 MET A O 1
ATOM 749 N N . ILE A 1 94 ? -3.940 6.486 -4.069 1.00 97.69 94 ILE A N 1
ATOM 750 C CA . ILE A 1 94 ? -2.842 6.324 -5.024 1.00 97.69 94 ILE A CA 1
ATOM 751 C C . ILE A 1 94 ? -1.896 7.508 -4.854 1.00 97.69 94 ILE A C 1
ATOM 753 O O . ILE A 1 94 ? -2.345 8.648 -4.903 1.00 97.69 94 ILE A O 1
ATOM 757 N N . VAL A 1 95 ? -0.603 7.231 -4.694 1.00 97.25 95 VAL A N 1
ATOM 758 C CA . VAL A 1 95 ? 0.446 8.250 -4.549 1.00 97.25 95 VAL A CA 1
ATOM 759 C C . VAL A 1 95 ? 1.473 8.084 -5.661 1.00 97.25 95 VAL A C 1
ATOM 761 O O . VAL A 1 95 ? 2.032 6.999 -5.854 1.00 97.25 95 VAL A O 1
ATOM 764 N N . GLU A 1 96 ? 1.734 9.154 -6.409 1.00 94.88 96 GLU A N 1
ATOM 765 C CA . GLU A 1 96 ? 2.747 9.154 -7.463 1.00 94.88 96 GLU A CA 1
ATOM 766 C C . GLU A 1 96 ? 4.127 9.484 -6.888 1.00 94.88 96 GLU A C 1
ATOM 768 O O . GLU A 1 96 ? 4.404 10.595 -6.449 1.00 94.88 96 GLU A O 1
ATOM 773 N N . ASN A 1 97 ? 5.043 8.522 -6.940 1.00 93.06 97 ASN A N 1
ATOM 774 C CA . ASN A 1 97 ? 6.398 8.674 -6.428 1.00 93.06 97 ASN A CA 1
ATOM 775 C C . ASN A 1 97 ? 7.302 9.421 -7.417 1.00 93.06 97 ASN A C 1
ATOM 777 O O . ASN A 1 97 ? 8.138 8.822 -8.111 1.00 93.06 97 ASN A O 1
ATOM 781 N N . ILE A 1 98 ? 7.120 10.740 -7.464 1.00 88.69 98 ILE A N 1
ATOM 782 C CA . ILE A 1 98 ? 7.952 11.677 -8.224 1.00 88.69 98 ILE A CA 1
ATOM 783 C C . ILE A 1 98 ? 9.209 12.017 -7.411 1.00 88.69 98 ILE A C 1
ATOM 785 O O . ILE A 1 98 ? 10.321 11.718 -7.853 1.00 88.69 98 ILE A O 1
ATOM 789 N N . ASN A 1 99 ? 9.031 12.551 -6.200 1.00 89.44 99 ASN A N 1
ATOM 790 C CA . ASN A 1 99 ? 10.087 12.777 -5.209 1.00 89.44 99 ASN A CA 1
ATOM 791 C C . ASN A 1 99 ? 9.693 12.163 -3.852 1.00 89.44 99 ASN A C 1
ATOM 793 O O . ASN A 1 99 ? 8.512 11.924 -3.586 1.00 89.44 99 ASN A O 1
ATOM 797 N N . ILE A 1 100 ? 10.694 11.842 -3.029 1.00 91.38 100 ILE A N 1
ATOM 798 C CA . ILE A 1 100 ? 10.494 11.066 -1.798 1.00 91.38 100 ILE A CA 1
ATOM 799 C C . ILE A 1 100 ? 9.773 11.908 -0.751 1.00 91.38 100 ILE A C 1
ATOM 801 O O . ILE A 1 100 ? 8.857 11.405 -0.113 1.00 91.38 100 ILE A O 1
ATOM 805 N N . GLU A 1 101 ? 10.171 13.167 -0.604 1.00 94.94 101 GLU A N 1
ATOM 806 C CA . GLU A 1 101 ? 9.633 14.107 0.375 1.00 94.94 101 GLU A CA 1
ATOM 807 C C . GLU A 1 101 ? 8.119 14.261 0.198 1.00 94.94 101 GLU A C 1
ATOM 809 O O . GLU A 1 101 ? 7.361 13.924 1.098 1.00 94.94 101 GLU A O 1
ATOM 814 N N . GLN A 1 102 ? 7.675 14.601 -1.011 1.00 94.00 102 GLN A N 1
ATOM 815 C CA . GLN A 1 102 ? 6.263 14.719 -1.365 1.00 94.00 102 GLN A CA 1
ATOM 816 C C . GLN A 1 102 ? 5.508 13.398 -1.168 1.00 94.00 102 GLN A C 1
ATOM 818 O O . GLN A 1 102 ? 4.404 13.393 -0.638 1.00 94.00 102 GLN A O 1
ATOM 823 N N . THR A 1 103 ? 6.102 12.264 -1.559 1.00 95.50 103 THR A N 1
ATOM 824 C CA . THR A 1 103 ? 5.468 10.947 -1.364 1.00 95.50 103 THR A CA 1
ATOM 825 C C . THR A 1 103 ? 5.223 10.673 0.120 1.00 95.50 103 THR A C 1
ATOM 827 O O . THR A 1 103 ? 4.181 10.135 0.492 1.00 95.50 103 THR A O 1
ATOM 830 N N . VAL A 1 104 ? 6.198 11.004 0.971 1.00 96.62 104 VAL A N 1
ATOM 831 C CA . VAL A 1 104 ? 6.099 10.821 2.421 1.00 96.62 104 VAL A CA 1
ATOM 832 C C . VAL A 1 104 ? 5.073 11.780 3.007 1.00 96.62 104 VAL A C 1
ATOM 834 O O . VAL A 1 104 ? 4.243 11.326 3.791 1.00 96.62 104 VAL A O 1
ATOM 837 N N . ASP A 1 105 ? 5.096 13.050 2.607 1.00 96.94 105 ASP A N 1
ATOM 838 C CA . ASP A 1 105 ? 4.170 14.073 3.090 1.00 96.94 105 ASP A CA 1
ATOM 839 C C . ASP A 1 105 ? 2.715 13.702 2.767 1.00 96.94 105 ASP A C 1
ATOM 841 O O . ASP A 1 105 ? 1.886 13.668 3.672 1.00 96.94 105 ASP A O 1
ATOM 845 N N . GLU A 1 106 ? 2.414 13.293 1.530 1.00 96.94 106 GLU A N 1
ATOM 846 C CA . GLU A 1 106 ? 1.060 12.877 1.127 1.00 96.94 106 GLU A CA 1
ATOM 847 C C . GLU A 1 106 ? 0.541 11.692 1.962 1.00 96.94 106 GLU A C 1
ATOM 849 O O . GLU A 1 106 ? -0.600 11.688 2.436 1.00 96.94 106 GLU A O 1
ATOM 854 N N . ILE A 1 107 ? 1.378 10.670 2.177 1.00 96.62 107 ILE A N 1
ATOM 855 C CA . ILE A 1 107 ? 1.005 9.500 2.989 1.00 96.62 107 ILE A CA 1
ATOM 856 C C . ILE A 1 107 ? 0.847 9.897 4.460 1.00 96.62 107 ILE A C 1
ATOM 858 O O . ILE A 1 107 ? -0.071 9.427 5.137 1.00 96.62 107 ILE A O 1
ATOM 862 N N . PHE A 1 108 ? 1.739 10.748 4.966 1.00 96.50 108 PHE A N 1
ATOM 863 C CA . PHE A 1 108 ? 1.715 11.219 6.343 1.00 96.50 108 PHE A CA 1
ATOM 864 C C . PHE A 1 108 ? 0.453 12.031 6.635 1.00 96.50 108 PHE A C 1
ATOM 866 O O . PHE A 1 108 ? -0.205 11.774 7.644 1.00 96.50 108 PHE A O 1
ATOM 873 N N . GLU A 1 109 ? 0.073 12.949 5.746 1.00 96.06 109 GLU A N 1
ATOM 874 C CA . GLU A 1 109 ? -1.163 13.727 5.852 1.00 96.06 109 GLU A CA 1
ATOM 875 C C . GLU A 1 109 ? -2.390 12.817 5.964 1.00 96.06 109 GLU A C 1
ATOM 877 O O . GLU A 1 109 ? -3.217 13.006 6.858 1.00 96.06 109 GLU A O 1
ATOM 882 N N . GLU A 1 110 ? -2.485 11.773 5.136 1.00 94.81 110 GLU A N 1
ATOM 883 C CA . GLU A 1 110 ? -3.602 10.826 5.190 1.00 94.81 110 GLU A CA 1
ATOM 884 C C . GLU A 1 110 ? -3.633 10.023 6.502 1.00 94.81 110 GLU A C 1
ATOM 886 O O . GLU A 1 110 ? -4.694 9.860 7.118 1.00 94.81 110 GLU A O 1
ATOM 891 N N . VAL A 1 111 ? -2.475 9.541 6.965 1.00 94.88 111 VAL A N 1
ATOM 892 C CA . VAL A 1 111 ? -2.364 8.824 8.246 1.00 94.88 111 VAL A CA 1
ATOM 893 C C . VAL A 1 111 ? -2.755 9.736 9.409 1.00 94.88 111 VAL A C 1
ATOM 895 O O . VAL A 1 111 ? -3.555 9.335 10.257 1.00 94.88 111 VAL A O 1
ATOM 898 N N . MET A 1 112 ? -2.251 10.972 9.440 1.00 94.69 112 MET A N 1
ATOM 899 C CA . MET A 1 112 ? -2.556 11.947 10.488 1.00 94.69 112 MET A CA 1
ATOM 900 C C . MET A 1 112 ? -4.023 12.365 10.474 1.00 94.69 112 MET A C 1
ATOM 902 O O . MET A 1 112 ? -4.647 12.434 11.533 1.00 94.69 112 MET A O 1
ATOM 906 N N . ARG A 1 113 ? -4.611 12.566 9.291 1.00 92.75 113 ARG A N 1
ATOM 907 C CA . ARG A 1 113 ? -6.038 12.861 9.130 1.00 92.75 113 ARG A CA 1
ATOM 908 C C . ARG A 1 113 ? -6.903 11.757 9.739 1.00 92.75 113 ARG A C 1
ATOM 910 O O . ARG A 1 113 ? -7.868 12.047 10.448 1.00 92.75 113 ARG A O 1
ATOM 917 N N . ARG A 1 114 ? -6.568 10.485 9.500 1.00 93.12 114 ARG A N 1
ATOM 918 C CA . ARG A 1 114 ? -7.287 9.347 10.100 1.00 93.12 114 ARG A CA 1
ATOM 919 C C . ARG A 1 114 ? -7.041 9.225 11.600 1.00 93.12 114 ARG A C 1
ATOM 921 O O . ARG A 1 114 ? -7.997 9.031 12.346 1.00 93.12 114 ARG A O 1
ATOM 928 N N . ALA A 1 115 ? -5.798 9.388 12.052 1.00 92.31 115 ALA A N 1
ATOM 929 C CA . ALA A 1 115 ? -5.458 9.373 13.473 1.00 92.31 115 ALA A CA 1
ATOM 930 C C . ALA A 1 115 ? -6.229 10.451 14.249 1.00 92.31 115 ALA A C 1
ATOM 932 O O . ALA A 1 115 ? -6.809 10.163 15.294 1.00 92.31 115 ALA A O 1
ATOM 933 N N . HIS A 1 116 ? -6.321 11.663 13.696 1.00 91.62 116 HIS A N 1
ATOM 934 C CA . HIS A 1 116 ? -7.109 12.751 14.266 1.00 91.62 116 HIS A CA 1
ATOM 935 C C . HIS A 1 116 ? -8.583 12.358 14.425 1.00 91.62 116 HIS A C 1
ATOM 937 O O . HIS A 1 116 ? -9.148 12.516 15.504 1.00 91.62 116 HIS A O 1
ATOM 943 N N . LYS A 1 117 ? -9.201 11.769 13.392 1.00 90.94 117 LYS A N 1
ATOM 944 C CA . LYS A 1 117 ? -10.591 11.284 13.471 1.00 90.94 117 LYS A CA 1
ATOM 945 C C . LYS A 1 117 ? -10.798 10.222 14.551 1.00 90.94 117 LYS A C 1
ATOM 947 O O . LYS A 1 117 ? -11.840 10.216 15.196 1.00 90.94 117 LYS A O 1
ATOM 952 N N . ILE A 1 118 ? -9.824 9.340 14.768 1.00 91.38 118 ILE A N 1
ATOM 953 C CA . ILE A 1 118 ? -9.900 8.312 15.818 1.00 91.38 118 ILE A CA 1
ATOM 954 C C . ILE A 1 118 ? -9.873 8.948 17.211 1.00 91.38 118 ILE A C 1
ATOM 956 O O . ILE A 1 118 ? -10.623 8.525 18.088 1.00 91.38 118 ILE A O 1
ATOM 960 N N . VAL A 1 119 ? -9.005 9.941 17.421 1.00 91.94 119 VAL A N 1
ATOM 961 C CA . VAL A 1 119 ? -8.801 10.564 18.738 1.00 91.94 119 VAL A CA 1
ATOM 962 C C . VAL A 1 119 ? -9.904 11.570 19.072 1.00 91.94 119 VAL A C 1
ATOM 964 O O . VAL A 1 119 ? -10.365 11.611 20.211 1.00 91.94 119 VAL A O 1
ATOM 967 N N . PHE A 1 120 ? -10.331 12.371 18.096 1.00 91.88 120 PHE A N 1
ATOM 968 C CA . PHE A 1 120 ? -11.204 13.527 18.320 1.00 91.88 120 PHE A CA 1
ATOM 969 C C . PHE A 1 120 ? -12.622 13.369 17.740 1.00 91.88 120 PHE A C 1
ATOM 971 O O . PHE A 1 120 ? -13.506 14.150 18.082 1.00 91.88 120 PHE A O 1
ATOM 978 N N . GLY A 1 121 ? -12.881 12.346 16.916 1.00 83.38 121 GLY A N 1
ATOM 979 C CA . GLY A 1 121 ? -14.159 12.165 16.216 1.00 83.38 121 GLY A CA 1
ATOM 980 C C . GLY A 1 121 ? -14.342 13.110 15.018 1.00 83.38 121 GLY A C 1
ATOM 981 O O . GLY A 1 121 ? -13.455 13.887 14.673 1.00 83.38 121 GLY A O 1
ATOM 982 N N . ASP A 1 122 ? -15.507 13.051 14.362 1.00 69.62 122 ASP A N 1
ATOM 983 C CA . ASP A 1 122 ? -15.853 13.890 13.196 1.00 69.62 122 ASP A CA 1
ATOM 984 C C . ASP A 1 122 ? -16.346 15.316 13.580 1.00 69.62 122 ASP A C 1
ATOM 986 O O . ASP A 1 122 ? -17.225 15.878 12.929 1.00 69.62 122 ASP A O 1
ATOM 990 N N . GLY A 1 123 ? -15.798 15.946 14.627 1.00 57.16 123 GLY A N 1
ATOM 991 C CA . GLY A 1 123 ? -16.105 17.348 14.959 1.00 57.16 123 GLY A CA 1
ATOM 992 C C . GLY A 1 123 ? -15.003 18.001 15.797 1.00 57.16 123 GLY A C 1
ATOM 993 O O . GLY A 1 123 ? -14.547 17.409 16.763 1.00 57.16 123 GLY A O 1
ATOM 994 N N . LYS A 1 124 ? -14.522 19.213 15.512 1.00 42.41 124 LYS A N 1
ATOM 995 C CA . LYS A 1 124 ? -15.018 20.306 14.662 1.00 42.41 124 LYS A CA 1
ATOM 996 C C . LYS A 1 124 ? -13.879 20.800 13.762 1.00 42.41 124 LYS A C 1
ATOM 998 O O . LYS A 1 124 ? -12.733 20.788 14.199 1.00 42.41 124 LYS A O 1
ATOM 1003 N N . GLU A 1 125 ? -14.198 21.286 12.562 1.00 49.88 125 GLU A N 1
ATOM 1004 C CA . GLU A 1 125 ? -13.365 22.321 11.938 1.00 49.88 125 GLU A CA 1
ATOM 1005 C C . GLU A 1 125 ? -13.246 23.459 12.964 1.00 49.88 125 GLU A C 1
ATOM 1007 O O . GLU A 1 125 ? -14.260 24.021 13.394 1.00 49.88 125 GLU A O 1
ATOM 1012 N N . GLU A 1 126 ? -12.035 23.701 13.468 1.00 44.66 126 GLU A N 1
ATOM 1013 C CA . GLU A 1 126 ? -11.770 24.898 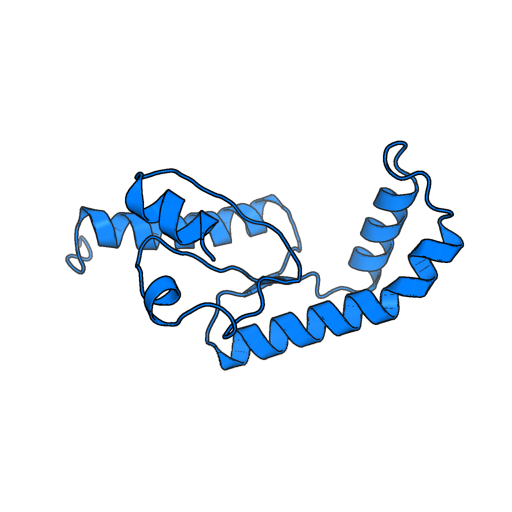14.262 1.00 44.66 126 GLU A CA 1
ATOM 1014 C C . GLU A 1 126 ? -11.931 26.137 13.357 1.00 44.66 126 GLU A C 1
ATOM 1016 O O . GLU A 1 126 ? -11.602 26.056 12.171 1.00 44.66 126 GLU A O 1
ATOM 1021 N N . PRO A 1 127 ? -12.503 27.238 13.883 1.00 48.62 127 PRO A N 1
ATOM 1022 C CA . PRO A 1 127 ? -12.791 28.452 13.119 1.00 48.62 127 PRO A CA 1
ATOM 1023 C C . PRO A 1 127 ? -11.542 29.185 12.617 1.00 48.62 127 PRO A C 1
ATOM 1025 O O . PRO A 1 127 ? -10.491 29.112 13.293 1.00 48.62 127 PRO A O 1
#

Foldseek 3Di:
DV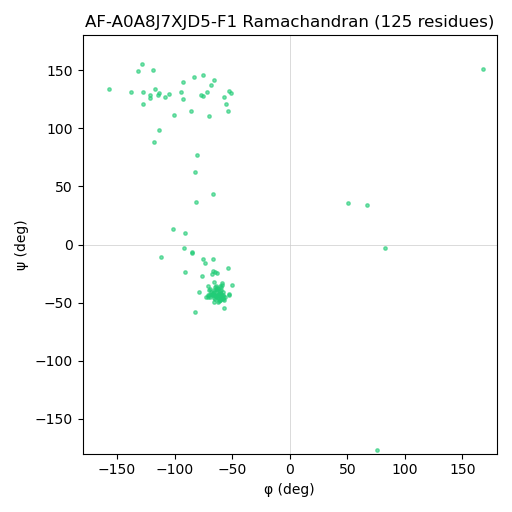VLVVCVVVVHDDDDDDLVLAQPPDDPVSVPDLQDADEQEAAPDLVVVLVVQLVVCPDPVHVDDSVVSSVCSVVVVVSSVRRVVSCVVNVHHYHHPPDDVRSCVVVVVSNVVSVCCVVPNPDDDDD

Nearest PDB structures (foldseek):
  1cnt-assembly1_1  TM=2.777E-01  e=8.373E+00  Homo sapiens
  2vql-assembly4_D  TM=2.874E-01  e=7.429E+00  Corynebacterium glutamicum

pLDDT: mean 89.06, std 12.2, range [42.41, 97.81]

Secondary structure (DSSP, 8-state):
-HHHHHHHHHT-------TT--TTTS-HHHHTSTT---EEEE---HHHHHHHHHHHHHSTT----HHHHHTTHHHHHHHHHHHHHHHHHTT-EEEE-SSHHHHHHHHHHHHHHHHHHHHH-S-----

Sequence (127 aa):
EAVIERALKEGLNLIIEGVHLVPGFLKKEIMALPNVVLVVITSPDESQHRSRMYSRSESVVTKRPVESYMKEFPKIRAIQSYLVDRAREEETMIVENINIEQTVDEIFEEVMRRAHKIVFGDGKEEP

Solvent-accessible surface area (backbone atoms only — not comparable to full-atom values): 7821 Å² total; per-residue (Å²): 108,69,69,58,57,47,27,66,73,70,73,49,91,82,88,86,85,63,92,82,74,40,55,79,72,61,58,67,76,58,65,68,35,71,91,49,85,70,74,47,78,39,60,85,54,62,68,59,46,52,49,54,52,50,57,52,36,72,34,89,87,39,92,52,62,54,74,68,56,60,70,46,45,68,57,53,50,50,52,51,52,52,45,52,54,32,18,62,78,57,73,41,52,73,45,68,57,81,50,69,66,62,42,50,49,58,53,46,52,54,53,49,55,35,52,46,38,72,76,59,44,101,63,71,88,78,132